Protein AF-A0A7J7LYY0-F1 (afdb_monomer)

Secondary structure (DSSP, 8-state):
--HHHHHHHHHHHHHHTPEEPS----EEEE---TT-TTSEEEE-SSS-SEE--EEEEEE-GGGT-EEEEEE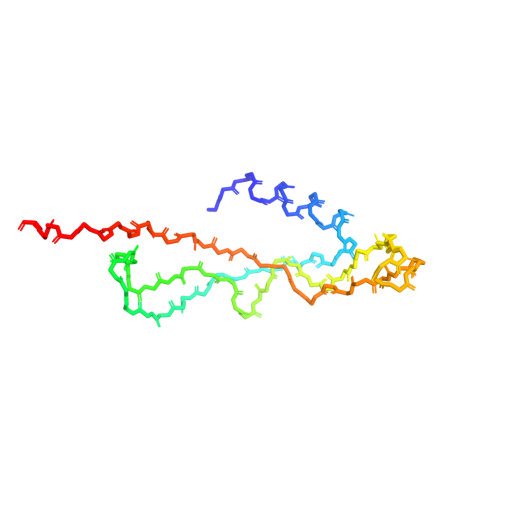--EE--BPPPPPP---SS--

Structure (mmCIF, N/CA/C/O backbone):
data_AF-A0A7J7LYY0-F1
#
_entry.id   AF-A0A7J7LYY0-F1
#
loop_
_atom_site.group_PDB
_atom_site.id
_atom_site.type_symbol
_atom_site.label_atom_id
_atom_site.label_alt_id
_atom_site.label_comp_id
_atom_site.label_asym_id
_atom_site.label_entity_id
_atom_site.label_seq_id
_atom_site.pdbx_PDB_ins_code
_atom_site.Cartn_x
_atom_site.Cartn_y
_atom_site.Cartn_z
_atom_site.occupancy
_atom_site.B_iso_or_equiv
_atom_site.auth_seq_id
_atom_site.auth_comp_id
_atom_site.auth_asym_id
_atom_site.auth_atom_id
_atom_site.pdbx_PDB_model_num
ATOM 1 N N . MET A 1 1 ? -15.251 3.818 9.096 1.00 64.75 1 MET A N 1
ATOM 2 C CA . MET A 1 1 ? -14.507 3.596 7.835 1.00 64.75 1 MET A CA 1
ATOM 3 C C . MET A 1 1 ? -15.393 4.026 6.675 1.00 64.75 1 MET A C 1
ATOM 5 O O . MET A 1 1 ? -16.587 3.769 6.734 1.00 64.75 1 MET A O 1
ATOM 9 N N . ASN A 1 2 ? -14.856 4.741 5.685 1.00 80.50 2 ASN A N 1
ATOM 10 C CA . ASN A 1 2 ? -15.630 5.262 4.552 1.00 80.50 2 ASN A CA 1
ATOM 11 C C . ASN A 1 2 ? -15.885 4.138 3.526 1.00 80.50 2 ASN A C 1
ATOM 13 O O . ASN A 1 2 ? -14.950 3.441 3.145 1.00 80.50 2 ASN A O 1
ATOM 17 N N . SER A 1 3 ? -17.127 3.950 3.070 1.00 83.44 3 SER A N 1
ATOM 18 C CA . SER A 1 3 ? -17.487 2.899 2.102 1.00 83.44 3 SER A CA 1
ATOM 19 C C . SER A 1 3 ? -16.766 3.045 0.760 1.00 83.44 3 SER A C 1
ATOM 21 O O . SER A 1 3 ? -16.438 2.045 0.122 1.00 83.44 3 SER A O 1
ATOM 23 N N . LYS A 1 4 ? -16.434 4.278 0.359 1.00 88.50 4 LYS A N 1
ATOM 24 C CA . LYS A 1 4 ? -15.703 4.549 -0.883 1.00 88.50 4 LYS A CA 1
ATOM 25 C C . LYS A 1 4 ? -14.297 3.956 -0.878 1.00 88.50 4 LYS A C 1
ATOM 27 O O . LYS A 1 4 ? -13.776 3.588 -1.926 1.00 88.50 4 LYS A O 1
ATOM 32 N N . VAL A 1 5 ? -13.705 3.827 0.306 1.00 82.00 5 VAL A N 1
ATOM 33 C CA . VAL A 1 5 ? -12.372 3.253 0.486 1.00 82.00 5 VAL A CA 1
ATOM 34 C C . VAL A 1 5 ? -12.366 1.776 0.091 1.00 82.00 5 VAL A C 1
ATOM 36 O O . VAL A 1 5 ? -11.472 1.350 -0.628 1.00 82.00 5 VAL A O 1
ATOM 39 N N . ILE A 1 6 ? -13.403 1.015 0.456 1.00 82.56 6 ILE A N 1
ATOM 40 C CA . ILE A 1 6 ? -13.547 -0.389 0.035 1.00 82.56 6 ILE A CA 1
ATOM 41 C C . ILE A 1 6 ? -13.633 -0.496 -1.494 1.00 82.56 6 ILE A C 1
ATOM 43 O O . ILE A 1 6 ? -12.947 -1.320 -2.095 1.00 82.56 6 ILE A O 1
ATOM 47 N N . GLU A 1 7 ? -14.446 0.349 -2.136 1.00 89.81 7 G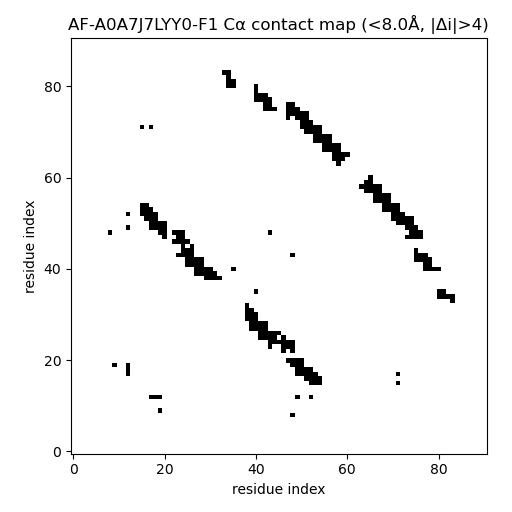LU A N 1
ATOM 48 C CA . GLU A 1 7 ? -14.605 0.342 -3.597 1.00 89.81 7 GLU A CA 1
ATOM 49 C C . GLU A 1 7 ? -13.273 0.615 -4.311 1.00 89.81 7 GLU A C 1
ATOM 51 O O . GLU A 1 7 ? -12.913 -0.086 -5.259 1.00 89.81 7 GLU A O 1
ATOM 56 N N . LEU A 1 8 ? -12.526 1.620 -3.844 1.00 89.62 8 LEU A N 1
ATOM 57 C CA . LEU A 1 8 ? -11.223 1.971 -4.406 1.00 89.62 8 LEU A CA 1
ATOM 58 C C . LEU A 1 8 ? -10.203 0.851 -4.209 1.00 89.62 8 LEU A C 1
ATOM 60 O O . LEU A 1 8 ? -9.473 0.540 -5.144 1.00 89.62 8 LEU A O 1
ATOM 64 N N . THR A 1 9 ? -10.203 0.191 -3.053 1.00 86.94 9 THR A N 1
ATOM 65 C CA . THR A 1 9 ? -9.338 -0.963 -2.795 1.00 86.94 9 THR A CA 1
ATOM 66 C C . THR A 1 9 ? -9.602 -2.107 -3.774 1.00 86.94 9 THR A C 1
ATOM 68 O O . THR A 1 9 ? -8.655 -2.683 -4.305 1.00 86.94 9 THR A O 1
ATOM 71 N N . VAL A 1 10 ? -10.866 -2.433 -4.067 1.00 89.50 10 VAL A N 1
ATOM 72 C CA . VAL A 1 10 ? -11.193 -3.494 -5.039 1.00 89.50 10 VAL A CA 1
ATOM 73 C C . VAL A 1 10 ? -10.706 -3.123 -6.441 1.00 89.50 10 VAL A C 1
ATOM 75 O O . VAL A 1 10 ? -10.115 -3.960 -7.126 1.00 89.50 10 VAL A O 1
ATOM 78 N N . LYS A 1 11 ? -10.890 -1.864 -6.861 1.00 92.44 11 LYS A N 1
ATOM 79 C CA . LYS A 1 11 ? -10.369 -1.375 -8.149 1.00 92.44 11 LYS A CA 1
ATOM 80 C C . LYS A 1 11 ? -8.847 -1.441 -8.204 1.00 92.44 11 LYS A C 1
ATOM 82 O O . LYS A 1 11 ? -8.296 -1.912 -9.192 1.00 92.44 11 LYS A O 1
ATOM 87 N N . LEU A 1 12 ? -8.184 -1.012 -7.135 1.00 90.00 12 LEU A N 1
ATOM 88 C CA . LEU A 1 12 ? -6.732 -1.017 -7.023 1.00 90.00 12 LEU A CA 1
ATOM 89 C C . LEU A 1 12 ? -6.179 -2.445 -7.076 1.00 90.00 12 LEU A C 1
ATOM 91 O O . LEU A 1 12 ? -5.214 -2.698 -7.788 1.00 90.00 12 LEU A O 1
ATOM 95 N N . ARG A 1 13 ? -6.845 -3.396 -6.411 1.00 89.81 13 ARG A N 1
ATOM 96 C CA . ARG A 1 13 ? -6.513 -4.823 -6.486 1.00 89.81 13 ARG A CA 1
ATOM 97 C C . ARG A 1 13 ? -6.537 -5.342 -7.922 1.00 89.81 13 ARG A C 1
ATOM 99 O O . ARG A 1 13 ? -5.594 -6.002 -8.347 1.00 89.81 13 ARG A O 1
ATOM 106 N N . LEU A 1 14 ? -7.599 -5.040 -8.667 1.00 91.69 14 LEU A N 1
ATOM 107 C CA . LEU A 1 14 ? -7.719 -5.453 -10.067 1.00 91.69 14 LEU A CA 1
ATOM 108 C C . LEU A 1 14 ? -6.661 -4.786 -10.953 1.00 91.69 14 LEU A C 1
ATOM 110 O O . LEU A 1 14 ? -6.051 -5.459 -11.774 1.00 91.69 14 LEU A O 1
ATOM 114 N N . ALA A 1 15 ? -6.418 -3.490 -10.758 1.00 93.50 15 ALA A N 1
ATOM 115 C CA . ALA A 1 15 ? -5.442 -2.737 -11.540 1.00 93.50 15 ALA A CA 1
ATOM 116 C C . ALA A 1 15 ? -3.998 -3.205 -11.303 1.00 93.50 15 ALA A C 1
ATOM 118 O O . ALA A 1 15 ? -3.181 -3.177 -12.217 1.00 93.50 15 ALA A O 1
ATOM 119 N N . LEU A 1 16 ? -3.687 -3.628 -10.077 1.00 95.88 16 LEU A N 1
ATOM 120 C CA . LEU A 1 16 ? -2.330 -3.963 -9.648 1.00 95.88 16 LEU A CA 1
ATOM 121 C C . LEU A 1 16 ? -2.070 -5.468 -9.540 1.00 95.88 16 LEU A C 1
ATOM 123 O O . LEU A 1 16 ? -1.001 -5.873 -9.084 1.00 95.88 16 LEU A O 1
ATOM 127 N N . ASN A 1 17 ? -3.031 -6.306 -9.938 1.00 95.81 17 ASN A N 1
ATOM 128 C CA . ASN A 1 17 ? -2.939 -7.765 -9.845 1.00 95.81 17 ASN A CA 1
ATOM 129 C C . ASN A 1 17 ? -2.601 -8.266 -8.426 1.00 95.81 17 ASN A C 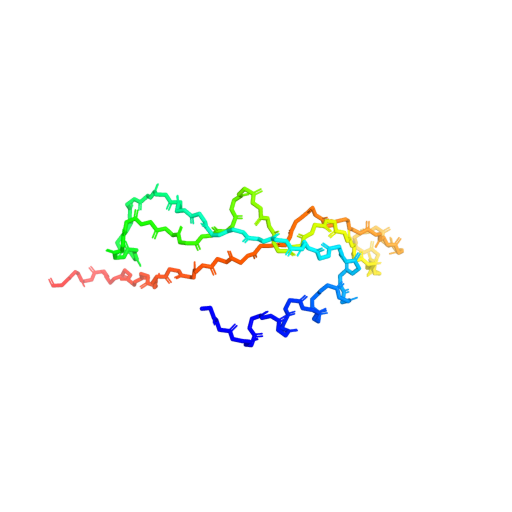1
ATOM 131 O O . ASN A 1 17 ? -1.925 -9.283 -8.266 1.00 95.81 17 ASN A O 1
ATOM 135 N N . SER A 1 18 ? -3.020 -7.534 -7.392 1.00 95.81 18 SER A N 1
ATOM 136 C CA . SER A 1 18 ? -2.680 -7.846 -6.002 1.00 95.81 18 SER A CA 1
ATOM 137 C C . SER A 1 18 ? -3.699 -8.783 -5.352 1.00 95.81 18 SER A C 1
ATOM 139 O O . SER A 1 18 ? -4.804 -9.009 -5.859 1.00 95.81 18 SER A O 1
ATOM 141 N N . ASN A 1 19 ? -3.332 -9.347 -4.204 1.00 93.81 19 ASN A N 1
ATOM 142 C CA . ASN A 1 19 ? -4.207 -10.204 -3.416 1.00 93.81 19 ASN A CA 1
ATOM 143 C C . ASN A 1 19 ? -4.839 -9.395 -2.288 1.00 93.81 19 ASN A C 1
ATOM 145 O O . ASN A 1 19 ? -4.138 -8.835 -1.451 1.00 93.81 19 ASN A O 1
ATOM 149 N N . LEU A 1 20 ? -6.171 -9.338 -2.267 1.00 91.75 20 LEU A N 1
ATOM 150 C CA . LEU A 1 20 ? -6.908 -8.656 -1.208 1.00 91.75 20 LEU A CA 1
ATOM 151 C C . LEU A 1 20 ? -6.849 -9.471 0.089 1.00 91.75 20 LEU A C 1
ATOM 153 O O . LEU A 1 20 ? -7.138 -10.669 0.077 1.00 91.75 20 LEU A O 1
ATOM 157 N N . SER A 1 21 ? -6.560 -8.808 1.203 1.00 89.81 21 SER A N 1
ATOM 158 C CA . SER A 1 21 ? -6.622 -9.422 2.525 1.00 89.81 21 SER A CA 1
ATOM 159 C C . SER A 1 21 ? -8.078 -9.550 2.984 1.00 89.81 21 SER A C 1
ATOM 161 O O . SER A 1 21 ? -8.858 -8.604 2.879 1.00 89.81 21 SER A O 1
ATOM 163 N N . LEU A 1 22 ? -8.459 -10.709 3.535 1.00 87.25 22 LEU A N 1
ATOM 164 C CA . LEU A 1 22 ? -9.799 -10.903 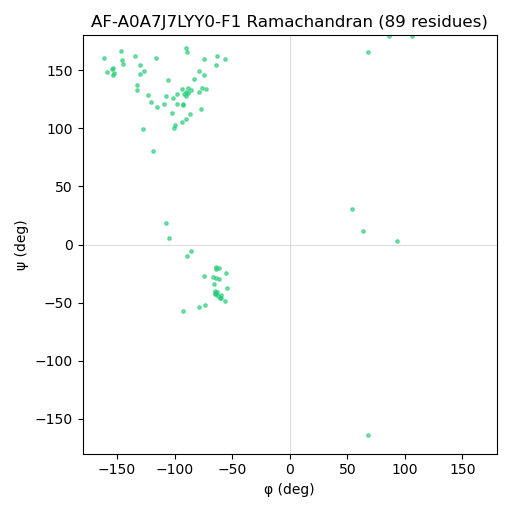4.120 1.00 87.25 22 LEU A CA 1
ATOM 165 C C . LEU A 1 22 ? -10.017 -10.042 5.371 1.00 87.25 22 LEU A C 1
ATOM 167 O O . LEU A 1 22 ? -11.141 -9.654 5.672 1.00 87.25 22 LEU A O 1
ATOM 171 N N . ASN A 1 23 ? -8.928 -9.737 6.074 1.00 89.50 23 ASN A N 1
ATOM 172 C CA . ASN A 1 23 ? -8.897 -8.859 7.232 1.00 89.50 23 ASN A CA 1
ATOM 173 C C . ASN A 1 23 ? -7.843 -7.777 7.002 1.00 89.50 23 ASN A C 1
ATOM 175 O O . ASN A 1 23 ? -6.825 -8.031 6.368 1.00 89.50 23 ASN A O 1
ATOM 179 N N . SER A 1 24 ? -8.059 -6.589 7.555 1.00 91.38 24 SER A N 1
ATOM 180 C CA . SER A 1 24 ? -7.024 -5.558 7.645 1.00 91.38 24 SER A CA 1
ATOM 181 C C . SER A 1 24 ? -7.180 -4.786 8.947 1.00 91.38 24 SER A C 1
ATOM 183 O O . SER A 1 24 ? -8.266 -4.764 9.533 1.00 91.38 24 SER A O 1
ATOM 185 N N . LYS A 1 25 ? -6.091 -4.185 9.425 1.00 93.19 25 LYS A N 1
ATOM 186 C CA . LYS A 1 25 ? -6.036 -3.539 10.738 1.00 93.19 25 LYS A CA 1
ATOM 187 C C . LYS A 1 25 ? -5.394 -2.169 10.609 1.00 93.19 25 LYS A C 1
ATOM 189 O O . LYS A 1 25 ? -4.405 -2.015 9.906 1.00 93.19 25 LYS A O 1
ATOM 194 N N . PHE A 1 26 ? -5.970 -1.188 11.294 1.00 94.50 26 PHE A N 1
ATOM 195 C CA . PHE A 1 26 ? -5.337 0.110 11.483 1.00 94.50 26 PHE A CA 1
ATOM 196 C C . PHE A 1 26 ? -4.571 0.130 12.807 1.00 94.50 26 PHE A C 1
ATOM 198 O O . PHE A 1 26 ? -5.096 -0.256 13.852 1.00 94.50 26 PHE A O 1
ATOM 205 N N . ASP A 1 27 ? -3.347 0.627 12.733 1.00 95.62 27 ASP A N 1
ATOM 206 C CA . ASP A 1 27 ? -2.363 0.771 13.791 1.00 95.62 27 ASP A CA 1
ATOM 207 C C . ASP A 1 27 ? -2.054 2.254 14.025 1.00 95.62 27 ASP A C 1
ATOM 209 O O . ASP A 1 27 ? -2.307 3.116 13.178 1.00 95.62 27 ASP A O 1
ATOM 213 N N . ARG A 1 28 ? -1.497 2.559 15.199 1.00 95.00 28 ARG A N 1
ATOM 214 C CA . ARG A 1 28 ? -1.057 3.911 15.556 1.00 95.00 28 ARG A CA 1
ATOM 215 C C . ARG A 1 28 ? 0.452 4.004 15.417 1.00 95.00 28 ARG A C 1
ATOM 217 O O . ARG A 1 28 ? 1.183 3.409 16.204 1.00 95.00 28 ARG A O 1
ATOM 224 N N . LYS A 1 29 ? 0.915 4.798 14.459 1.00 91.31 29 LYS A N 1
ATOM 225 C CA . LYS A 1 29 ? 2.322 5.175 14.340 1.00 91.31 29 LYS A CA 1
ATOM 226 C C . LYS A 1 29 ? 2.550 6.450 15.144 1.00 91.31 29 LYS A C 1
ATOM 228 O O . LYS A 1 29 ? 2.070 7.514 14.767 1.00 91.31 29 LYS A O 1
ATOM 233 N N . GLN A 1 30 ? 3.234 6.342 16.276 1.00 90.25 30 GLN A N 1
ATOM 234 C CA . GLN A 1 30 ? 3.347 7.430 17.248 1.00 90.25 30 GLN A CA 1
ATOM 235 C C . GLN A 1 30 ? 4.601 8.278 17.005 1.00 90.25 30 GLN A C 1
ATOM 237 O O . GLN A 1 30 ? 5.714 7.761 17.045 1.00 90.25 30 GLN A O 1
ATOM 242 N N . TYR A 1 31 ? 4.417 9.575 16.748 1.00 86.69 31 TYR A N 1
ATOM 243 C CA . TYR A 1 31 ? 5.490 10.565 16.636 1.00 86.69 31 TYR A CA 1
ATOM 244 C C . TYR A 1 31 ? 4.930 11.973 16.862 1.00 86.69 31 TYR A C 1
ATOM 246 O O . TYR A 1 31 ? 3.773 12.256 16.551 1.00 86.69 31 TYR A O 1
ATOM 254 N N . PHE A 1 32 ? 5.751 12.858 17.424 1.00 86.81 32 PHE A N 1
ATOM 255 C CA . PHE A 1 32 ? 5.368 14.246 17.665 1.00 86.81 32 PHE A CA 1
ATOM 256 C C . PHE A 1 32 ? 5.794 15.117 16.491 1.00 86.81 32 PHE A C 1
ATOM 258 O O . PHE A 1 32 ? 6.982 15.198 16.181 1.00 86.81 32 PHE A O 1
ATOM 265 N N . TYR A 1 33 ? 4.829 15.784 15.861 1.00 87.50 33 TYR A N 1
ATOM 266 C CA . TYR A 1 33 ? 5.101 16.788 14.841 1.00 87.50 33 TYR A CA 1
ATOM 267 C C . TYR A 1 33 ? 3.964 17.830 14.795 1.00 87.50 33 TYR A C 1
ATOM 269 O O . TYR A 1 33 ? 2.822 17.476 15.104 1.00 87.50 33 TYR A O 1
ATOM 277 N N . PRO A 1 34 ? 4.238 19.115 14.480 1.00 81.94 34 PRO A N 1
ATOM 278 C CA . PRO A 1 34 ? 3.245 20.192 14.607 1.00 81.94 34 PRO A CA 1
ATOM 279 C C . PRO A 1 34 ? 2.023 20.063 13.687 1.00 81.94 34 PRO A C 1
ATOM 281 O O . PRO A 1 34 ? 0.990 20.671 13.948 1.00 81.94 34 PRO A O 1
ATOM 284 N N . ASP A 1 35 ? 2.125 19.281 12.616 1.00 82.31 35 ASP A N 1
ATOM 285 C CA . ASP A 1 35 ? 1.032 19.000 11.681 1.00 82.31 35 ASP A CA 1
ATOM 286 C C . ASP A 1 35 ? 0.119 17.839 12.111 1.00 82.31 35 ASP A C 1
ATOM 288 O O . ASP A 1 35 ? -0.901 17.579 11.466 1.00 82.31 35 ASP A O 1
ATOM 292 N N . LEU A 1 36 ? 0.468 17.146 13.198 1.00 83.06 36 LEU A N 1
ATOM 293 C CA . LEU A 1 36 ? -0.184 15.928 13.652 1.00 83.06 36 LEU A CA 1
ATOM 294 C C . LEU A 1 36 ? -0.777 16.135 15.047 1.00 83.06 36 LEU A C 1
ATOM 296 O O . LEU A 1 36 ? -0.232 15.701 16.063 1.00 83.06 36 LEU A O 1
ATOM 300 N N . SER A 1 37 ? -1.951 16.766 15.091 1.00 77.62 37 SER A N 1
ATOM 301 C CA . SER A 1 37 ? -2.652 17.150 16.330 1.00 77.62 37 SER A CA 1
ATOM 302 C C . SER A 1 37 ? -2.913 15.998 17.312 1.00 77.62 37 SER A C 1
ATOM 304 O O . SER A 1 37 ? -3.049 16.225 18.511 1.00 77.62 37 SER A O 1
ATOM 306 N N . LYS A 1 38 ? -2.964 14.753 16.823 1.00 83.81 38 LYS A N 1
ATOM 307 C CA . LYS A 1 38 ? -3.230 13.543 17.620 1.00 83.81 38 LYS A CA 1
ATOM 308 C C . LYS A 1 38 ? -1.968 12.895 18.206 1.00 83.81 38 LYS A C 1
ATOM 310 O O . LYS A 1 38 ? -2.087 11.944 18.980 1.00 83.81 38 LYS A O 1
ATOM 315 N N . GLY A 1 39 ? -0.771 13.335 17.805 1.00 85.50 39 GLY A N 1
ATOM 316 C CA . GLY A 1 39 ? 0.504 12.713 18.194 1.00 85.50 39 GLY A CA 1
ATOM 317 C C . GLY A 1 39 ? 0.688 11.271 17.696 1.00 85.50 39 GLY A C 1
ATOM 318 O O . GLY A 1 39 ? 1.568 10.556 18.169 1.00 85.50 39 GLY A O 1
ATOM 319 N N . ASN A 1 40 ? -0.169 10.807 16.785 1.00 86.94 40 ASN A N 1
ATOM 320 C CA . ASN A 1 40 ? -0.039 9.536 16.082 1.00 86.94 40 ASN A CA 1
ATOM 321 C C . ASN A 1 40 ? -0.753 9.606 14.731 1.00 86.94 40 ASN A C 1
ATOM 323 O O . ASN A 1 40 ? -1.778 10.278 14.619 1.00 86.94 40 ASN A O 1
ATOM 327 N N . GLN A 1 41 ? -0.190 8.905 13.750 1.00 92.75 41 GLN A N 1
ATOM 328 C CA . GLN A 1 41 ? -0.761 8.700 12.428 1.00 92.75 41 GLN A CA 1
ATOM 329 C C . GLN A 1 41 ? -1.445 7.331 12.396 1.00 92.75 41 GLN A C 1
ATOM 331 O O . GLN A 1 41 ? -0.845 6.316 12.764 1.00 92.75 41 GLN A O 1
ATOM 336 N N . ILE A 1 42 ? -2.695 7.296 11.948 1.00 92.62 42 ILE A N 1
ATOM 337 C CA . ILE A 1 42 ? -3.417 6.054 11.664 1.00 92.62 42 ILE A CA 1
ATOM 338 C C . ILE A 1 42 ? -2.941 5.478 10.322 1.00 92.62 42 ILE A C 1
ATOM 340 O O . ILE A 1 42 ? -3.127 6.097 9.279 1.00 92.62 42 ILE A O 1
ATOM 344 N N . SER A 1 43 ? -2.344 4.287 10.340 1.00 93.75 43 SER A N 1
ATOM 345 C CA . SER A 1 43 ? -1.842 3.574 9.149 1.00 93.75 43 SER A CA 1
ATOM 346 C C . SER A 1 43 ? -1.998 2.062 9.336 1.00 93.75 43 SER A C 1
ATOM 348 O O . SER A 1 43 ? -2.273 1.622 10.445 1.00 93.75 43 SER A O 1
ATOM 350 N N . GLN A 1 44 ? -1.860 1.239 8.296 1.00 93.94 44 GLN A N 1
ATOM 351 C CA . GLN A 1 44 ? -1.886 -0.226 8.445 1.00 93.94 44 GLN A CA 1
ATOM 352 C C . GLN A 1 44 ? -0.459 -0.768 8.443 1.00 93.94 44 GLN A C 1
ATOM 354 O O . GLN A 1 44 ? 0.178 -0.860 7.390 1.00 93.94 44 GLN A O 1
ATOM 359 N N . PHE A 1 45 ? 0.067 -1.114 9.616 1.00 91.56 45 PHE A N 1
ATOM 360 C CA . PHE A 1 45 ? 1.419 -1.646 9.735 1.00 91.56 45 PHE A CA 1
ATOM 361 C C . PHE A 1 45 ? 1.404 -3.172 9.687 1.00 91.56 45 PHE A C 1
ATOM 363 O O . PHE A 1 45 ? 2.013 -3.733 8.774 1.00 91.56 45 PHE A O 1
ATOM 370 N N . ASP A 1 46 ? 0.654 -3.800 10.598 1.00 91.06 46 ASP A N 1
ATOM 371 C CA . ASP A 1 46 ? 0.655 -5.253 10.802 1.00 91.06 46 ASP A CA 1
ATOM 372 C C . ASP A 1 46 ? -0.067 -5.995 9.671 1.00 91.06 46 ASP A C 1
ATOM 374 O O . ASP A 1 46 ? 0.468 -6.939 9.098 1.00 91.06 46 ASP A O 1
ATOM 378 N N . ILE A 1 47 ? -1.305 -5.584 9.365 1.00 92.75 47 ILE A N 1
ATOM 379 C CA . ILE A 1 47 ? -2.183 -6.280 8.414 1.00 92.75 47 ILE A CA 1
ATOM 380 C C . ILE A 1 47 ? -2.679 -5.285 7.370 1.00 92.75 47 ILE A C 1
ATOM 382 O O . ILE A 1 47 ? -3.627 -4.524 7.602 1.00 92.75 47 ILE A O 1
ATOM 386 N N . SER A 1 48 ? -2.020 -5.312 6.215 1.00 93.69 48 SER A N 1
ATOM 387 C CA . SER A 1 48 ? -2.314 -4.453 5.071 1.00 93.69 48 SER A CA 1
ATOM 388 C C . SER A 1 48 ? -3.594 -4.881 4.337 1.00 93.69 48 SER A C 1
ATOM 390 O O . SER A 1 48 ? -4.069 -6.010 4.480 1.00 93.69 48 SER A O 1
ATOM 392 N N . ILE A 1 49 ? -4.195 -3.968 3.567 1.00 93.38 49 ILE A N 1
ATOM 393 C CA . ILE A 1 49 ? -5.450 -4.244 2.852 1.00 93.38 49 ILE A CA 1
ATOM 394 C C . ILE A 1 49 ? -5.253 -5.145 1.625 1.00 93.38 49 ILE A C 1
ATOM 396 O O . ILE A 1 49 ? -6.172 -5.872 1.248 1.00 93.38 49 ILE A O 1
ATOM 400 N N . ALA A 1 50 ? -4.069 -5.122 1.013 1.00 93.75 50 ALA A N 1
ATOM 401 C CA . ALA A 1 50 ? -3.696 -6.050 -0.044 1.00 93.75 50 ALA A CA 1
ATOM 402 C C . ALA A 1 50 ? -2.176 -6.237 -0.111 1.00 93.75 50 ALA A C 1
ATOM 404 O O . ALA A 1 50 ? -1.408 -5.324 0.194 1.00 93.75 50 ALA A O 1
ATOM 405 N N . GLU A 1 51 ? -1.747 -7.404 -0.577 1.00 94.38 51 GLU A N 1
ATOM 406 C CA . GLU A 1 51 ? -0.338 -7.780 -0.687 1.00 94.38 51 GLU A CA 1
ATOM 407 C C . GLU A 1 51 ? -0.001 -8.320 -2.071 1.00 94.38 51 GLU A C 1
ATOM 409 O O . GLU A 1 51 ? -0.854 -8.855 -2.789 1.00 94.38 51 GLU A O 1
ATOM 414 N N . GLY A 1 52 ? 1.271 -8.187 -2.443 1.00 95.50 52 GLY A N 1
ATOM 415 C CA . GLY A 1 52 ? 1.738 -8.619 -3.748 1.00 95.50 52 GLY A CA 1
ATOM 416 C C . GLY A 1 52 ? 1.178 -7.771 -4.892 1.00 95.50 52 GLY A C 1
ATOM 417 O O . GLY A 1 52 ? 0.626 -6.682 -4.708 1.00 95.50 52 GLY A O 1
ATOM 418 N N . GLY A 1 53 ? 1.297 -8.322 -6.095 1.00 96.56 53 GLY A N 1
ATOM 419 C CA . GLY A 1 53 ? 0.898 -7.674 -7.337 1.00 96.56 53 GLY A CA 1
ATOM 420 C C . GLY A 1 53 ? 2.091 -7.211 -8.157 1.00 96.56 53 GLY A C 1
ATOM 421 O O . GLY A 1 53 ? 3.252 -7.420 -7.790 1.00 96.56 53 GLY A O 1
ATOM 422 N N . PHE A 1 54 ? 1.797 -6.628 -9.310 1.00 97.44 54 PHE A N 1
ATOM 423 C CA . PHE A 1 54 ? 2.810 -6.133 -10.226 1.00 97.44 54 PHE A CA 1
ATOM 424 C C . PHE A 1 54 ? 2.238 -5.129 -11.225 1.00 97.44 54 PHE A C 1
ATOM 426 O O . PHE A 1 54 ? 1.035 -5.110 -11.493 1.00 97.44 54 PHE A O 1
ATOM 433 N N . ILE A 1 55 ? 3.138 -4.344 -11.811 1.00 95.69 55 ILE A N 1
ATOM 434 C CA . ILE A 1 55 ? 2.874 -3.466 -12.950 1.00 95.69 55 ILE A CA 1
ATOM 435 C C . ILE A 1 55 ? 3.842 -3.845 -14.068 1.00 95.69 55 ILE A C 1
ATOM 437 O O . ILE A 1 55 ? 5.051 -3.930 -13.840 1.00 95.69 55 ILE A O 1
ATOM 441 N N . ASP A 1 56 ? 3.309 -4.069 -15.263 1.00 95.56 56 ASP A N 1
ATOM 442 C CA . ASP A 1 56 ? 4.105 -4.196 -16.481 1.00 95.56 56 ASP A CA 1
ATOM 443 C C . ASP A 1 56 ? 4.299 -2.804 -17.097 1.00 95.56 56 ASP A C 1
ATOM 445 O O . ASP A 1 56 ? 3.346 -2.033 -17.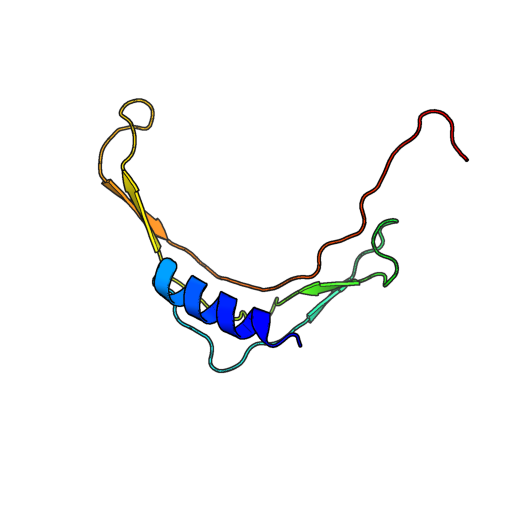220 1.00 95.56 56 ASP A O 1
ATOM 449 N N . VAL A 1 57 ? 5.544 -2.462 -17.428 1.00 95.25 57 VAL A N 1
ATOM 450 C CA . VAL A 1 57 ? 5.937 -1.145 -17.938 1.00 95.25 57 VAL A CA 1
ATOM 451 C C . VAL A 1 57 ? 6.834 -1.306 -19.156 1.00 95.25 57 VAL A C 1
ATOM 453 O O . VAL A 1 57 ? 7.820 -2.051 -19.132 1.00 95.25 57 VAL A O 1
ATOM 456 N N . ASP A 1 58 ? 6.519 -0.536 -20.190 1.00 96.31 58 ASP A N 1
ATOM 457 C CA . ASP A 1 58 ? 7.320 -0.411 -21.400 1.00 96.31 58 ASP A CA 1
ATOM 458 C C . ASP A 1 58 ? 8.366 0.676 -21.160 1.00 96.31 58 ASP A C 1
ATOM 460 O O . ASP A 1 58 ? 8.041 1.850 -20.983 1.00 96.31 58 ASP A O 1
ATOM 464 N N . LEU A 1 59 ? 9.635 0.286 -21.099 1.00 96.25 59 LEU A N 1
ATOM 465 C CA . LEU A 1 59 ? 10.730 1.208 -20.848 1.00 96.25 59 LEU A CA 1
ATOM 466 C C . LEU A 1 59 ? 11.195 1.857 -22.148 1.00 96.25 59 LEU A C 1
ATOM 468 O O . LEU A 1 59 ? 11.470 1.187 -23.147 1.00 96.25 59 LEU A O 1
ATOM 472 N N . HIS A 1 60 ? 11.361 3.178 -22.106 1.00 95.69 60 HIS A N 1
ATOM 473 C CA . HIS A 1 60 ? 12.038 3.915 -23.166 1.00 95.69 60 HIS A CA 1
ATOM 474 C C . HIS A 1 60 ? 13.517 3.501 -23.264 1.00 95.69 60 HIS A C 1
ATOM 476 O O . HIS A 1 60 ? 14.128 3.052 -22.291 1.00 95.69 60 HIS A O 1
ATOM 482 N N . GLN A 1 61 ? 14.107 3.673 -24.450 1.00 95.62 61 GLN A N 1
ATOM 483 C CA . GLN A 1 61 ? 15.508 3.322 -24.736 1.00 95.62 61 GLN A CA 1
ATOM 484 C C . GLN A 1 61 ? 16.497 3.977 -23.756 1.00 95.62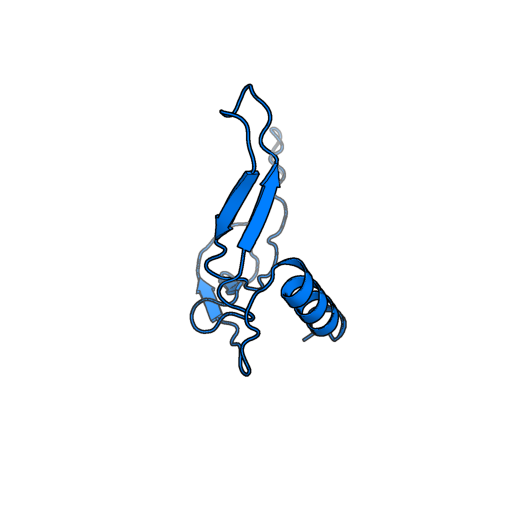 61 GLN A C 1
ATOM 486 O O . GLN A 1 61 ? 17.451 3.336 -23.326 1.00 95.62 61 GLN A O 1
ATOM 491 N N . GLU A 1 62 ? 16.237 5.221 -23.342 1.00 96.19 62 GLU A N 1
ATOM 492 C CA . GLU A 1 62 ? 17.048 5.953 -22.353 1.00 96.19 62 GLU A CA 1
ATOM 493 C C . GLU A 1 62 ? 17.092 5.285 -20.965 1.00 96.19 62 GLU A C 1
ATOM 495 O O . GLU A 1 62 ? 18.038 5.498 -20.211 1.00 96.19 62 GLU A O 1
ATOM 500 N N . PHE A 1 63 ? 16.127 4.409 -20.659 1.00 90.62 63 PHE A N 1
ATOM 501 C CA . PHE A 1 63 ? 16.068 3.595 -19.439 1.00 90.62 63 PHE A CA 1
ATOM 502 C C . PHE A 1 63 ? 16.374 2.107 -19.693 1.00 90.62 63 PHE A C 1
ATOM 504 O O . PHE A 1 63 ? 16.042 1.244 -18.878 1.00 90.62 63 PHE A O 1
ATOM 511 N N . GLY A 1 64 ? 17.014 1.788 -20.823 1.00 90.38 64 GLY A N 1
ATOM 512 C CA . GLY A 1 64 ? 17.445 0.433 -21.178 1.00 90.38 64 GLY A CA 1
ATOM 513 C C . GLY A 1 64 ? 16.455 -0.370 -22.025 1.00 90.38 64 GLY A C 1
ATOM 514 O O . GLY A 1 64 ? 16.758 -1.520 -22.335 1.00 90.38 64 GLY A O 1
ATOM 515 N N . GLY A 1 65 ? 15.320 0.221 -22.420 1.00 93.38 65 GLY A N 1
ATOM 516 C CA . GLY A 1 65 ? 14.374 -0.373 -23.366 1.00 93.38 65 GLY A CA 1
ATOM 517 C C . GLY A 1 65 ? 13.621 -1.619 -22.870 1.00 93.38 65 GLY A C 1
ATOM 518 O O . GLY A 1 65 ? 13.993 -2.278 -21.895 1.00 93.38 65 GLY A O 1
ATOM 519 N N . GLY A 1 66 ? 12.559 -1.970 -23.597 1.00 95.62 66 GLY A N 1
ATOM 520 C CA . GLY A 1 66 ? 11.850 -3.247 -23.465 1.00 95.62 66 GLY A CA 1
ATOM 521 C C . GLY A 1 66 ? 10.762 -3.285 -22.390 1.00 95.62 66 GLY A C 1
ATOM 522 O O . GLY A 1 66 ? 10.506 -2.308 -21.695 1.00 95.62 66 GLY A O 1
ATOM 523 N N . HIS A 1 67 ? 10.108 -4.439 -22.264 1.00 96.44 67 HIS A N 1
ATOM 524 C CA . HIS A 1 67 ? 9.034 -4.665 -21.296 1.00 96.44 67 HIS A CA 1
ATOM 525 C C . HIS A 1 67 ? 9.604 -5.188 -19.977 1.00 96.44 67 HIS A C 1
ATOM 527 O O . HIS A 1 67 ? 10.338 -6.181 -19.967 1.00 96.44 67 HIS A O 1
ATOM 533 N N . ARG A 1 68 ? 9.254 -4.554 -18.855 1.00 95.62 68 ARG A N 1
ATOM 534 C CA . ARG A 1 68 ? 9.643 -5.022 -17.519 1.00 95.62 68 ARG A CA 1
ATOM 535 C C . ARG A 1 68 ? 8.459 -5.098 -16.575 1.00 95.62 68 ARG A C 1
ATOM 537 O O . ARG A 1 68 ? 7.565 -4.262 -16.610 1.00 95.62 68 ARG A O 1
ATOM 544 N N . LYS A 1 69 ? 8.528 -6.079 -15.678 1.00 96.44 69 LYS A N 1
ATOM 545 C CA . LYS A 1 69 ? 7.575 -6.279 -14.592 1.00 96.44 69 LYS A CA 1
ATOM 546 C C . LYS A 1 69 ? 8.152 -5.768 -13.278 1.00 96.44 69 LYS A C 1
ATOM 548 O O . LYS A 1 69 ? 9.226 -6.207 -12.866 1.00 96.44 69 LYS A O 1
ATOM 553 N N . PHE A 1 70 ? 7.416 -4.896 -12.601 1.00 96.00 70 PHE A N 1
ATOM 554 C CA . PHE A 1 70 ? 7.757 -4.363 -11.285 1.00 96.00 70 PHE A CA 1
ATOM 555 C C . PHE A 1 70 ? 6.817 -4.936 -10.233 1.00 96.00 70 PHE A C 1
ATOM 557 O O . PHE A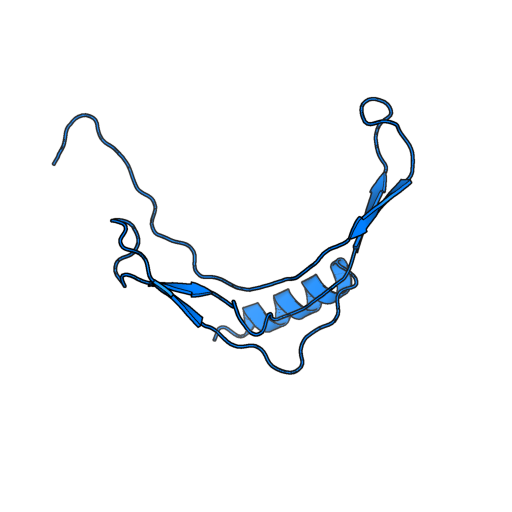 1 70 ? 5.603 -4.776 -10.334 1.00 96.00 70 PHE A O 1
ATOM 564 N N . GLY A 1 71 ? 7.375 -5.621 -9.237 1.00 97.44 71 GLY A N 1
ATOM 565 C CA . GLY A 1 71 ? 6.602 -6.208 -8.145 1.00 97.44 71 GLY A CA 1
ATOM 566 C C . GLY A 1 71 ? 6.122 -5.160 -7.145 1.00 97.44 71 GLY A C 1
ATOM 567 O O . GLY A 1 71 ? 6.821 -4.189 -6.858 1.00 97.44 71 GLY A O 1
ATOM 568 N N . ILE A 1 72 ? 4.941 -5.391 -6.581 1.00 96.38 72 ILE A N 1
ATOM 569 C CA . ILE A 1 72 ? 4.386 -4.606 -5.480 1.00 96.38 72 ILE A CA 1
ATOM 570 C C . ILE A 1 72 ? 4.450 -5.457 -4.225 1.00 96.38 72 ILE A C 1
ATOM 572 O O . ILE A 1 72 ? 3.974 -6.586 -4.217 1.00 96.38 72 ILE A O 1
ATOM 576 N N . THR A 1 73 ? 5.028 -4.922 -3.155 1.00 95.62 73 THR A N 1
ATOM 577 C CA . THR A 1 73 ? 5.137 -5.662 -1.892 1.00 95.62 73 THR A CA 1
ATOM 578 C C . THR A 1 73 ? 3.820 -5.635 -1.125 1.00 95.62 73 THR A C 1
ATOM 580 O O . THR A 1 73 ? 3.294 -6.678 -0.746 1.00 95.62 73 THR A O 1
ATOM 583 N N . ARG A 1 74 ? 3.278 -4.434 -0.893 1.00 94.44 74 ARG A N 1
ATOM 584 C CA . ARG A 1 74 ? 2.078 -4.225 -0.079 1.00 94.44 74 ARG A CA 1
ATOM 585 C C . ARG A 1 74 ? 1.345 -2.951 -0.464 1.00 94.44 74 ARG A C 1
ATOM 587 O O . ARG A 1 74 ? 1.964 -1.965 -0.858 1.00 94.44 74 ARG A O 1
ATOM 594 N N . ILE A 1 75 ? 0.038 -2.967 -0.257 1.00 93.12 75 ILE A N 1
ATOM 595 C CA . ILE A 1 75 ? -0.871 -1.838 -0.411 1.00 93.12 75 ILE A CA 1
ATOM 596 C C . ILE A 1 75 ? -1.526 -1.622 0.951 1.00 93.12 75 ILE A C 1
ATOM 598 O O . ILE A 1 75 ? -2.155 -2.527 1.497 1.00 93.12 75 ILE A O 1
ATOM 602 N N . HIS A 1 76 ? -1.380 -0.425 1.508 1.00 93.44 76 HIS A N 1
ATOM 603 C CA . HIS A 1 76 ? -1.966 -0.066 2.795 1.00 93.44 76 HIS A CA 1
ATOM 604 C C . HIS A 1 76 ? -2.633 1.303 2.736 1.00 93.44 76 HIS A C 1
ATOM 606 O O . HIS A 1 76 ? -2.377 2.097 1.835 1.00 93.44 76 HIS A O 1
ATOM 612 N N . MET A 1 77 ? -3.501 1.552 3.710 1.00 92.38 77 MET A N 1
ATOM 613 C CA . MET A 1 77 ? -4.197 2.822 3.879 1.00 92.38 77 MET A CA 1
ATOM 614 C C . MET A 1 77 ? -3.603 3.595 5.048 1.00 92.38 77 MET A C 1
ATOM 616 O O . MET A 1 77 ? -3.301 3.011 6.090 1.00 92.38 77 MET A O 1
ATOM 620 N N . GLU A 1 78 ? -3.500 4.906 4.899 1.00 92.69 78 GLU A N 1
ATOM 621 C CA . GLU A 1 78 ? -3.037 5.799 5.953 1.00 92.69 78 GLU A CA 1
ATOM 622 C C . GLU A 1 78 ? -3.756 7.140 5.898 1.00 92.69 78 GLU A C 1
ATOM 624 O O . GLU A 1 78 ? -4.352 7.507 4.882 1.00 92.69 78 GLU A O 1
ATOM 629 N N . GLU A 1 79 ? -3.750 7.844 7.023 1.00 90.69 79 GLU A N 1
ATOM 630 C CA . GLU A 1 79 ? -4.201 9.226 7.070 1.00 90.69 79 GLU A CA 1
ATOM 631 C C . GLU A 1 79 ? -3.092 10.184 6.645 1.00 90.69 79 GLU A C 1
ATOM 633 O O . GLU A 1 79 ? -1.924 9.991 6.990 1.00 90.69 79 GLU A O 1
ATOM 638 N N . ASP A 1 80 ? -3.483 11.228 5.925 1.00 88.50 80 ASP A N 1
ATOM 639 C CA . ASP A 1 80 ? -2.592 12.327 5.573 1.00 88.50 80 ASP A CA 1
ATOM 640 C C . ASP A 1 80 ? -2.425 13.280 6.767 1.00 88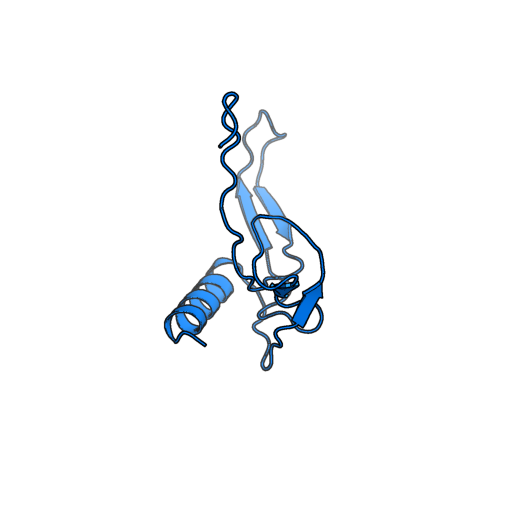.50 80 ASP A C 1
ATOM 642 O O . ASP A 1 80 ? -3.338 13.425 7.594 1.00 88.50 80 ASP A O 1
ATOM 646 N N . THR A 1 81 ? -1.262 13.921 6.874 1.00 85.44 81 THR A N 1
ATOM 647 C CA . THR A 1 81 ? -0.995 14.904 7.933 1.00 85.44 81 THR A CA 1
ATOM 648 C C . THR A 1 81 ? -1.383 16.312 7.489 1.00 85.44 81 THR A C 1
ATOM 650 O O . THR A 1 81 ? -1.723 16.570 6.333 1.00 85.44 81 THR A O 1
ATOM 653 N N . GLY A 1 82 ? -1.404 17.258 8.431 1.00 84.69 82 GLY A 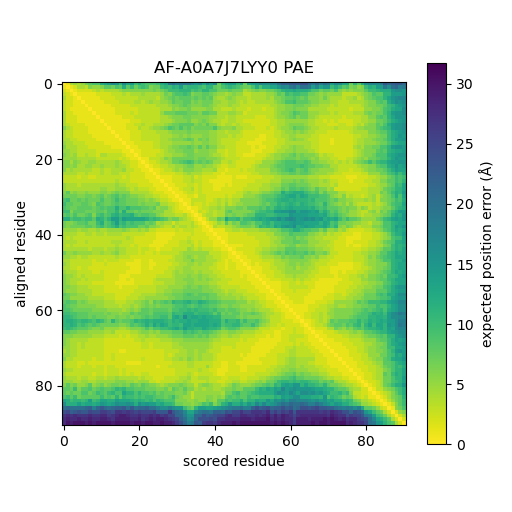N 1
ATOM 654 C CA . GLY A 1 82 ? -1.582 18.662 8.082 1.00 84.69 82 GLY A CA 1
ATOM 655 C C . GLY A 1 82 ? -0.435 19.188 7.210 1.00 84.69 82 GLY A C 1
ATOM 656 O O . GLY A 1 82 ? 0.662 18.640 7.165 1.00 84.69 82 GLY A O 1
ATOM 657 N N . LYS A 1 83 ? -0.663 20.319 6.544 1.00 85.25 83 LYS A N 1
ATOM 658 C CA . LYS A 1 83 ? 0.402 21.040 5.843 1.00 85.25 83 LYS A CA 1
ATOM 659 C C . LYS A 1 83 ? 1.021 22.079 6.770 1.00 85.25 83 LYS A C 1
ATOM 661 O O . LYS A 1 83 ? 0.305 22.924 7.304 1.00 85.25 83 LYS A O 1
ATOM 666 N N . LEU A 1 84 ? 2.347 22.087 6.885 1.00 80.75 84 LEU A N 1
ATOM 667 C CA . LEU A 1 84 ? 3.069 23.189 7.520 1.00 80.75 84 LEU A CA 1
ATOM 668 C C . LEU A 1 84 ? 3.397 24.277 6.498 1.00 80.75 84 LEU A C 1
ATOM 670 O O . LEU A 1 84 ? 3.875 24.004 5.397 1.00 80.75 84 LEU A O 1
ATOM 674 N N . LEU A 1 85 ? 3.153 25.526 6.883 1.00 82.62 85 LEU A N 1
ATOM 675 C CA . LEU A 1 85 ? 3.615 26.710 6.169 1.00 82.62 85 LEU A CA 1
ATOM 676 C C . LEU A 1 85 ? 4.599 27.440 7.079 1.00 82.62 85 LEU A C 1
ATOM 678 O O . LEU A 1 85 ? 4.236 27.860 8.175 1.00 82.62 85 LEU A O 1
ATOM 682 N N . HIS A 1 86 ? 5.844 27.576 6.632 1.00 78.56 86 HIS A N 1
ATOM 683 C CA . HIS A 1 86 ? 6.851 28.348 7.348 1.00 78.56 86 HIS A CA 1
ATOM 684 C C . HIS A 1 86 ? 6.858 29.781 6.802 1.00 78.56 86 HIS A C 1
ATOM 686 O O . HIS A 1 86 ? 7.313 30.016 5.683 1.00 78.56 86 HIS A O 1
ATOM 692 N N . SER A 1 87 ? 6.310 30.730 7.564 1.00 79.00 87 SER A N 1
ATOM 693 C CA . SER A 1 87 ? 6.428 32.161 7.269 1.00 79.00 87 SER A CA 1
ATOM 694 C C . SER A 1 87 ? 7.673 32.713 7.959 1.00 79.00 87 SER A C 1
ATOM 696 O O . SER A 1 87 ? 7.878 32.485 9.148 1.00 79.00 87 SER A O 1
ATOM 698 N N . ILE A 1 88 ? 8.489 33.454 7.206 1.00 73.12 88 ILE A N 1
ATOM 699 C CA . ILE A 1 88 ? 9.725 34.114 7.671 1.00 73.12 88 ILE A CA 1
ATOM 700 C C . ILE A 1 88 ? 9.412 35.194 8.723 1.00 73.12 88 ILE A C 1
ATOM 702 O O . ILE A 1 88 ? 10.255 35.546 9.543 1.00 73.12 88 ILE A O 1
ATOM 706 N N . ASN A 1 89 ? 8.165 35.666 8.735 1.00 59.84 89 ASN A N 1
ATOM 707 C CA . ASN A 1 89 ? 7.602 36.469 9.806 1.00 59.84 89 ASN A CA 1
ATOM 708 C C . ASN A 1 89 ? 6.759 35.519 10.662 1.00 59.84 89 ASN A C 1
ATOM 710 O O . ASN A 1 89 ? 5.663 35.132 10.243 1.00 59.84 89 ASN A O 1
ATOM 714 N N . GLY A 1 90 ? 7.312 35.074 11.792 1.00 54.22 90 GLY A N 1
ATOM 715 C CA . GLY A 1 90 ? 6.576 34.307 12.798 1.00 54.22 90 GLY A CA 1
ATOM 716 C C . GLY A 1 90 ? 5.330 35.060 13.278 1.00 54.22 90 GLY A C 1
ATOM 717 O O . GLY A 1 90 ? 5.235 36.270 13.080 1.00 54.22 90 GLY A O 1
ATOM 718 N N . ALA A 1 91 ? 4.384 34.307 13.846 1.00 47.88 91 ALA A N 1
ATOM 719 C CA . ALA A 1 91 ? 3.119 34.797 14.403 1.00 47.88 91 ALA A CA 1
ATOM 720 C C . ALA A 1 91 ? 3.247 36.083 15.236 1.00 47.88 91 ALA A C 1
ATOM 722 O O . ALA A 1 91 ? 4.243 36.205 15.986 1.00 47.88 91 ALA A O 1
#

Nearest PDB structures (foldseek):
  3h0m-assembly6_Q  TM=9.317E-01  e=2.488E-06  Aquifex aeolicus
  3ip4-assembly1_B  TM=9.177E-01  e=2.227E-06  Staphylococcus aureus subsp. aureus Mu50
  4n0i-assembly1_B  TM=9.147E-01  e=6.381E-06  Saccharomyces cerevisiae S288C
  2df4-assembly1_B  TM=9.356E-01  e=9.940E-06  Staphylococcus aureus
  3al0-assembly1_B  TM=9.117E-01  e=6.744E-06  Thermotoga maritima MSB8

pLDDT: mean 89.1, std 8.83, range [47.88, 97.44]

Sequence (91 aa):
MNSKVIELTVKLRLALNSNLSLNSKFDRKQYFYPDLSKGNQISQFDISIAEGGFIDVDLHQEFGGGHRKFGITRIHMEEDTGKLLHSINGA

InterPro domains:
  IPR006075 Aspartyl/Glutamyl-tRNA(Gln) amidotransferase, subunit B/E, catalytic [PF02934] (1-87)
  IPR014746 Glutamine synthetase/guanido kinase, catalytic domain [SSF55931] (1-87)
  IPR017959 Aspartyl/glutamyl-tRNA(Asn/Gln) amidotransferase, subunit B /E [PTHR11659] (1-88)

Foldseek 3Di:
DDPVVVVVLVVVCVQFVWAFDPDFDWDWAAADDPQAPPRTKTKTDPGAGTAKGWDWDADDVVRVGDIDIDMDGGHMDIDDTGDDDDDPDDD

Radius of gyration: 18.28 Å; Cα contacts (8 Å, |Δi|>4): 144; chains: 1; bounding box: 35×47×43 Å

Mean predicted aligned error: 6.32 Å

Organism: NCBI:txid39325

Solvent-accessible surface area (backbone atoms only — not comparable to full-atom values): 5560 Å² total; per-residue (Å²): 134,64,72,67,56,58,56,50,51,56,52,47,28,66,73,30,62,30,45,72,44,96,60,63,45,83,39,76,51,74,54,88,50,96,44,38,91,76,40,44,44,52,28,31,72,89,34,35,50,22,38,45,29,42,48,80,44,80,40,53,69,96,76,72,40,55,80,46,78,45,78,36,74,68,44,63,60,66,62,84,72,53,84,84,80,89,57,95,71,70,136